Protein AF-A0A392RBD3-F1 (afdb_monomer)

Sequence (63 aa):
MVLLRGSTNVVEAKGGGEEEKDRILELPGQPKVLFKQFSGYVTVNHEAGRALFYWLTEAQQNP

Mean predicted aligned error: 12.16 Å

Solvent-accessible surface area (backbone atoms only — not comparable to full-atom values): 4447 Å² total; per-residue (Å²): 138,84,82,80,79,78,82,73,80,70,77,78,73,78,79,83,67,55,63,74,72,26,44,55,88,79,58,95,91,60,72,97,72,93,57,58,33,34,43,50,71,48,75,79,34,76,93,78,70,39,62,45,78,50,79,50,68,54,77,88,67,86,131

Organism: NCBI:txid97028

Radius of gyration: 17.7 Å; Cα contacts (8 Å, |Δi|>4): 53; chains: 1; bounding box: 53×37×39 Å

Foldseek 3Di:
DDDDPPPPPPPPPVPDPVFVVQWDPDDVPDDDDPWIKGWDWAAPDVVVRDIDIDIDIDDPDDD

InterPro domains:
  IPR001563 Peptidase S10, serine carboxypeptidase [PF00450] (28-63)
  IPR029058 Alpha/Beta hydrolase fold [G3DSA:3.40.50.1820] (18-63)
  IPR029058 Alpha/Beta hydrolase fold [SSF53474] (20-63)

Structure (mmCIF, N/CA/C/O backbone):
data_AF-A0A392RBD3-F1
#
_entry.id   AF-A0A392RBD3-F1
#
loop_
_atom_site.group_PDB
_atom_site.id
_atom_site.type_symbol
_atom_site.label_atom_id
_atom_site.label_alt_id
_atom_site.label_comp_id
_atom_site.label_asym_id
_atom_site.label_entity_id
_atom_site.label_seq_id
_atom_site.pdbx_PDB_ins_code
_atom_site.Cartn_x
_atom_site.Cartn_y
_atom_site.Cartn_z
_atom_site.occupancy
_atom_site.B_iso_or_equiv
_atom_site.auth_seq_id
_atom_site.auth_comp_id
_atom_site.auth_asym_id
_atom_site.auth_atom_id
_atom_site.pdbx_PDB_model_num
ATOM 1 N N . MET A 1 1 ? 37.047 -29.401 3.119 1.00 42.41 1 MET A N 1
ATOM 2 C CA . MET A 1 1 ? 36.346 -28.233 3.691 1.00 42.41 1 MET A CA 1
ATOM 3 C C . MET A 1 1 ? 35.985 -27.299 2.541 1.00 42.41 1 MET A C 1
ATOM 5 O O . MET A 1 1 ? 36.835 -26.540 2.103 1.00 42.41 1 MET A O 1
ATOM 9 N N . VAL A 1 2 ? 34.788 -27.434 1.967 1.00 38.91 2 VAL A N 1
ATOM 10 C CA . VAL A 1 2 ? 34.327 -26.589 0.850 1.00 38.91 2 VAL A CA 1
ATOM 11 C C . VAL A 1 2 ? 33.429 -25.510 1.447 1.00 38.91 2 VAL A C 1
ATOM 13 O O . VAL A 1 2 ? 32.344 -25.823 1.928 1.00 38.91 2 VAL A O 1
ATOM 16 N N . LEU A 1 3 ? 33.892 -24.257 1.478 1.00 41.47 3 LEU A N 1
ATOM 17 C CA . LEU A 1 3 ? 33.037 -23.125 1.838 1.00 41.47 3 LEU A CA 1
ATOM 18 C C . LEU A 1 3 ? 32.180 -22.755 0.621 1.00 41.47 3 LEU A C 1
ATOM 20 O O . LEU A 1 3 ? 32.659 -22.102 -0.305 1.00 41.47 3 LEU A O 1
ATOM 24 N N . LEU A 1 4 ? 30.908 -23.149 0.636 1.00 43.50 4 LEU A N 1
ATOM 25 C CA . LEU A 1 4 ? 29.889 -22.570 -0.236 1.00 43.50 4 LEU A CA 1
ATOM 26 C C . LEU A 1 4 ? 29.584 -21.155 0.276 1.00 43.50 4 LEU A C 1
ATOM 28 O O . LEU A 1 4 ? 28.870 -20.983 1.261 1.00 43.50 4 LEU A O 1
ATOM 32 N N . ARG A 1 5 ? 30.149 -20.126 -0.366 1.00 52.19 5 ARG A N 1
ATOM 33 C CA . ARG A 1 5 ? 29.687 -18.746 -0.176 1.00 52.19 5 ARG A CA 1
ATOM 34 C C . ARG A 1 5 ? 28.395 -18.576 -0.969 1.00 52.19 5 ARG A C 1
ATOM 36 O O . ARG A 1 5 ? 28.430 -18.396 -2.181 1.00 52.19 5 ARG A O 1
ATOM 43 N N . GLY A 1 6 ? 27.259 -18.674 -0.282 1.00 43.59 6 GLY A N 1
ATOM 44 C CA . GLY A 1 6 ? 25.981 -18.233 -0.823 1.00 43.59 6 GLY A CA 1
ATOM 45 C C . GLY A 1 6 ? 26.020 -16.720 -1.012 1.00 43.59 6 GLY A C 1
ATOM 46 O O . GLY A 1 6 ? 25.968 -15.976 -0.035 1.00 43.59 6 GLY A O 1
ATOM 47 N N . SER A 1 7 ? 26.142 -16.262 -2.257 1.00 46.25 7 SER A N 1
ATOM 48 C CA . SER A 1 7 ? 25.844 -14.878 -2.621 1.00 46.25 7 SER A CA 1
ATOM 49 C C . SER A 1 7 ? 24.334 -14.685 -2.524 1.00 46.25 7 SER A C 1
ATOM 51 O O . SER A 1 7 ? 23.610 -14.806 -3.511 1.00 46.25 7 SER A O 1
ATOM 53 N N . THR A 1 8 ? 23.845 -14.434 -1.313 1.00 43.56 8 THR A N 1
ATOM 54 C CA . THR A 1 8 ? 22.503 -13.899 -1.112 1.00 43.56 8 THR A CA 1
ATOM 55 C C . THR A 1 8 ? 22.501 -12.504 -1.725 1.00 43.56 8 THR A C 1
ATOM 57 O O . THR A 1 8 ? 23.033 -11.564 -1.140 1.00 43.56 8 THR A O 1
ATOM 60 N N . ASN A 1 9 ? 21.926 -12.369 -2.921 1.00 47.12 9 ASN A N 1
ATOM 61 C CA . ASN A 1 9 ? 21.426 -11.083 -3.388 1.00 47.12 9 ASN A CA 1
ATOM 62 C C . ASN A 1 9 ? 20.276 -10.712 -2.451 1.00 47.12 9 ASN A C 1
ATOM 64 O O . ASN A 1 9 ? 19.121 -11.059 -2.695 1.00 47.12 9 ASN A O 1
ATOM 68 N N . VAL A 1 10 ? 20.608 -10.088 -1.322 1.00 46.41 10 VAL A N 1
ATOM 69 C CA . VAL A 1 10 ? 19.620 -9.384 -0.520 1.00 46.41 10 VAL A CA 1
ATOM 70 C C . VAL A 1 10 ? 19.194 -8.227 -1.409 1.00 46.41 10 VAL A C 1
ATOM 72 O O . VAL A 1 10 ? 19.962 -7.291 -1.618 1.00 46.41 10 VAL A O 1
ATOM 75 N N . VAL A 1 11 ? 18.011 -8.331 -2.015 1.00 52.69 11 VAL A N 1
ATOM 76 C CA . VAL A 1 11 ? 17.314 -7.149 -2.515 1.00 52.69 11 VAL A CA 1
ATOM 77 C C . VAL A 1 11 ? 17.160 -6.235 -1.309 1.00 52.69 11 VAL A C 1
ATOM 79 O O . VAL A 1 11 ? 16.384 -6.512 -0.397 1.00 52.69 11 VAL A O 1
ATOM 82 N N . GLU A 1 12 ? 18.015 -5.221 -1.241 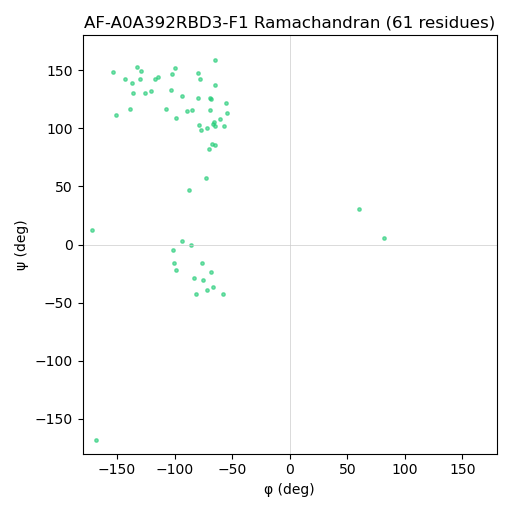1.00 40.62 12 GLU A N 1
ATOM 83 C CA . GLU A 1 12 ? 18.016 -4.218 -0.190 1.00 40.62 12 GLU A CA 1
ATOM 84 C C . GLU A 1 12 ? 16.725 -3.413 -0.365 1.00 40.62 12 GLU A C 1
ATOM 86 O O . GLU A 1 12 ? 16.664 -2.434 -1.108 1.00 40.62 12 GLU A O 1
ATOM 91 N N . ALA A 1 13 ? 15.635 -3.897 0.235 1.00 49.56 13 ALA A N 1
ATOM 92 C CA . ALA A 1 13 ? 14.407 -3.136 0.340 1.00 49.56 13 ALA A CA 1
ATOM 93 C C . ALA A 1 13 ? 14.759 -1.884 1.145 1.00 49.56 13 ALA A C 1
ATOM 95 O O . ALA A 1 13 ? 15.054 -1.957 2.339 1.00 49.56 13 ALA A O 1
ATOM 96 N N . LYS A 1 14 ? 14.796 -0.740 0.463 1.00 44.97 14 LYS A N 1
ATOM 97 C CA . LYS A 1 14 ? 15.154 0.574 1.002 1.00 44.97 14 LYS A CA 1
ATOM 98 C C . LYS A 1 14 ? 14.024 1.106 1.902 1.00 44.97 14 LYS A C 1
ATOM 100 O O . LYS A 1 14 ? 13.462 2.167 1.672 1.00 44.97 14 LYS A O 1
ATOM 105 N N . GLY A 1 15 ? 13.659 0.346 2.932 1.00 49.53 15 GLY A N 1
ATOM 106 C CA . GLY A 1 15 ? 12.446 0.516 3.737 1.00 49.53 15 GLY A CA 1
ATOM 107 C C . GLY A 1 15 ? 12.587 1.475 4.918 1.00 49.53 15 GLY A C 1
ATOM 108 O O . GLY A 1 15 ? 12.202 1.125 6.025 1.00 49.53 15 GLY A O 1
ATOM 109 N N . GLY A 1 16 ? 13.175 2.658 4.721 1.00 48.22 16 GLY A N 1
ATOM 110 C CA . GLY A 1 16 ? 13.359 3.635 5.809 1.00 48.22 16 GLY A CA 1
ATOM 111 C C . GLY A 1 16 ? 12.349 4.788 5.846 1.00 48.22 16 GLY A C 1
ATOM 112 O O . GLY A 1 16 ? 12.268 5.493 6.846 1.00 48.22 16 GLY A O 1
ATOM 113 N N . GLY A 1 17 ? 11.602 5.024 4.762 1.00 58.03 17 GLY A N 1
ATOM 114 C CA . GLY A 1 17 ? 10.702 6.184 4.664 1.00 58.03 17 GLY A CA 1
ATOM 115 C C . GLY A 1 17 ? 9.775 6.210 3.446 1.00 58.03 17 GLY A C 1
ATOM 116 O O . GLY A 1 17 ? 9.192 7.249 3.147 1.00 58.03 17 GLY A O 1
ATOM 117 N N . GLU A 1 18 ? 9.661 5.100 2.716 1.00 65.94 18 GLU A N 1
ATOM 118 C CA . GLU A 1 18 ? 8.698 4.953 1.613 1.00 65.94 18 GLU A CA 1
ATOM 119 C C . GLU A 1 18 ? 7.312 4.552 2.136 1.00 65.94 18 GLU A C 1
ATOM 121 O O . GLU A 1 18 ? 6.308 4.996 1.595 1.00 65.94 18 GLU A O 1
ATOM 126 N N . GLU A 1 19 ? 7.250 3.845 3.267 1.00 69.56 19 GLU A N 1
ATOM 127 C CA . GLU A 1 19 ? 5.994 3.425 3.900 1.00 69.56 19 GLU A CA 1
ATOM 128 C C . GLU A 1 19 ? 5.075 4.611 4.234 1.00 69.56 19 GLU A C 1
ATOM 130 O O . GLU A 1 19 ? 3.887 4.573 3.936 1.00 69.56 19 GLU A O 1
ATOM 135 N N . GLU A 1 20 ? 5.613 5.714 4.769 1.00 75.94 20 GLU A N 1
ATOM 136 C CA . GLU A 1 20 ? 4.788 6.890 5.084 1.00 75.94 20 GLU A CA 1
ATOM 137 C C . GLU A 1 20 ? 4.253 7.585 3.820 1.00 75.94 20 GLU A C 1
ATOM 139 O O . GLU A 1 20 ? 3.220 8.248 3.874 1.00 75.94 20 GLU A O 1
ATOM 144 N N . LYS A 1 21 ? 4.918 7.416 2.667 1.00 81.62 21 LYS A N 1
ATOM 145 C CA . LYS A 1 21 ? 4.408 7.906 1.375 1.00 81.62 21 LYS A CA 1
ATOM 146 C C . LYS A 1 21 ? 3.274 7.034 0.845 1.00 81.62 21 LYS A C 1
ATOM 148 O O . LYS A 1 21 ? 2.378 7.551 0.187 1.00 81.62 21 LYS A O 1
ATOM 153 N N . ASP A 1 22 ? 3.317 5.748 1.169 1.00 87.12 22 ASP A N 1
ATOM 154 C CA . ASP A 1 22 ? 2.315 4.754 0.792 1.00 87.12 22 ASP A CA 1
ATOM 155 C C . ASP A 1 22 ? 1.142 4.712 1.792 1.00 87.12 22 ASP A C 1
ATOM 157 O O . ASP A 1 22 ? 0.189 3.947 1.623 1.00 87.12 22 ASP A O 1
ATOM 161 N N . ARG A 1 23 ? 1.174 5.543 2.842 1.00 86.25 23 ARG A N 1
ATOM 162 C CA . ARG A 1 23 ? 0.138 5.601 3.873 1.00 86.25 23 ARG A CA 1
ATOM 163 C C . ARG A 1 23 ? -1.173 6.158 3.325 1.00 86.25 23 ARG A C 1
ATOM 165 O O . ARG A 1 23 ? -1.258 7.291 2.856 1.00 86.25 23 ARG A O 1
ATOM 172 N N . ILE A 1 24 ? -2.237 5.385 3.500 1.00 85.62 24 ILE A N 1
ATOM 173 C CA . ILE A 1 24 ? -3.602 5.807 3.204 1.00 85.62 24 ILE A CA 1
ATOM 174 C C . ILE A 1 24 ? -4.155 6.551 4.423 1.00 85.62 24 ILE A C 1
ATOM 176 O O . ILE A 1 24 ? -4.324 5.971 5.499 1.00 85.62 24 ILE A O 1
ATOM 180 N N . LEU A 1 25 ? -4.443 7.843 4.250 1.00 83.81 25 LEU A N 1
ATOM 181 C CA . LEU A 1 25 ? -5.022 8.689 5.299 1.00 83.81 25 LEU A CA 1
ATOM 182 C C . LEU A 1 25 ? -6.541 8.519 5.407 1.00 83.81 25 LEU A C 1
ATOM 184 O O . LEU A 1 25 ? -7.074 8.428 6.510 1.00 83.81 25 LEU A O 1
ATOM 188 N N . GLU A 1 26 ? -7.226 8.454 4.269 1.00 83.25 26 GLU A N 1
ATOM 189 C CA . GLU A 1 26 ? -8.673 8.278 4.187 1.00 83.25 26 GLU A CA 1
ATOM 190 C C . GLU A 1 26 ? -9.063 7.612 2.865 1.00 83.25 26 GLU A C 1
ATOM 192 O O . GLU A 1 26 ? -8.410 7.810 1.838 1.00 83.25 26 GLU A O 1
ATOM 197 N N . LEU A 1 27 ? -10.138 6.824 2.891 1.00 84.94 27 LEU A N 1
ATOM 198 C CA . LEU A 1 27 ? -10.755 6.258 1.695 1.00 84.94 27 LEU A CA 1
ATOM 199 C C . LEU A 1 27 ? -12.188 6.782 1.546 1.00 84.94 27 LEU A C 1
ATOM 201 O O . LEU A 1 27 ? -12.903 6.899 2.549 1.00 84.94 27 LEU A O 1
ATOM 205 N N . PRO A 1 28 ? -12.652 7.057 0.313 1.00 88.44 28 PRO A N 1
ATOM 206 C CA . PRO A 1 28 ? -14.033 7.459 0.076 1.00 88.44 28 PRO A CA 1
ATOM 207 C C . PRO A 1 28 ? -15.015 6.426 0.648 1.00 88.44 28 PRO A C 1
ATOM 209 O O . PRO A 1 28 ? -14.982 5.256 0.278 1.00 88.44 28 PRO A O 1
ATOM 212 N N . GLY A 1 29 ? -15.888 6.856 1.563 1.00 87.69 29 GLY A N 1
ATOM 213 C CA . GLY A 1 29 ? -16.886 5.986 2.198 1.00 87.69 29 GLY A CA 1
ATOM 214 C C . GLY A 1 29 ? -16.377 5.139 3.371 1.00 87.69 29 GLY A C 1
ATOM 215 O O . GLY A 1 29 ? -17.142 4.331 3.897 1.00 87.69 29 GLY A O 1
ATOM 216 N N . GLN A 1 30 ? -15.127 5.314 3.812 1.00 83.62 30 GLN A N 1
ATOM 217 C CA . GLN A 1 30 ? -14.594 4.585 4.962 1.00 83.62 30 GLN A CA 1
ATOM 218 C C . GLN A 1 30 ? -15.063 5.211 6.295 1.00 83.62 30 GLN A C 1
ATOM 220 O O . GLN A 1 30 ? -14.860 6.407 6.519 1.00 83.62 30 GLN A O 1
ATOM 225 N N . PRO A 1 31 ? -15.677 4.433 7.212 1.00 83.75 31 PRO A N 1
ATOM 226 C CA . PRO A 1 31 ? -15.937 4.886 8.580 1.00 83.75 31 PRO A CA 1
ATOM 227 C C . PRO A 1 31 ? -14.617 5.112 9.332 1.00 83.75 31 PRO A C 1
ATOM 229 O O . PRO A 1 31 ? -13.594 4.546 8.963 1.00 83.75 3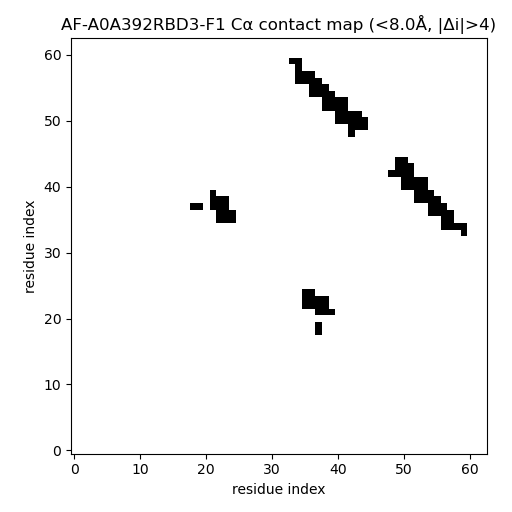1 PRO A O 1
ATOM 232 N N . LYS A 1 32 ? -14.614 5.912 10.408 1.00 79.81 32 LYS A N 1
ATOM 233 C CA . LYS A 1 32 ? -13.386 6.180 11.183 1.00 79.81 32 LYS A CA 1
ATOM 234 C C . LYS A 1 32 ? -12.729 4.876 11.651 1.00 79.81 32 LYS A C 1
ATOM 236 O O . LYS A 1 32 ? -13.269 4.185 12.512 1.00 79.81 32 LYS A O 1
ATOM 241 N N . VAL A 1 33 ? -11.549 4.587 11.107 1.00 81.62 33 VAL A N 1
ATOM 242 C CA . VAL A 1 33 ? -10.681 3.478 11.515 1.00 81.62 33 VAL A CA 1
ATOM 243 C C . VAL A 1 33 ? -9.537 4.006 12.378 1.00 81.62 33 VAL A C 1
ATOM 245 O O . VAL A 1 33 ? -9.087 5.137 12.200 1.00 81.62 33 VAL A O 1
ATOM 248 N N . LEU A 1 34 ? -9.090 3.202 13.344 1.00 81.12 34 LEU A N 1
ATOM 249 C CA . LEU A 1 34 ? -8.004 3.560 14.269 1.00 81.12 34 LEU A CA 1
ATOM 250 C C . LEU A 1 34 ? -6.660 2.920 13.892 1.00 81.12 34 LEU A C 1
ATOM 252 O O . LEU A 1 34 ? -5.653 3.201 14.536 1.00 81.12 34 LEU A O 1
ATOM 256 N N . PHE A 1 35 ? -6.639 2.071 12.864 1.00 83.94 35 PHE A N 1
ATOM 257 C CA . PHE A 1 35 ? -5.437 1.400 12.376 1.00 83.94 35 PHE A CA 1
ATOM 258 C C . PHE A 1 35 ? -4.863 2.109 11.150 1.00 83.94 35 PHE A C 1
ATOM 260 O O . PHE A 1 35 ? -5.587 2.742 10.375 1.00 83.94 35 PHE A O 1
ATOM 267 N N . LYS A 1 36 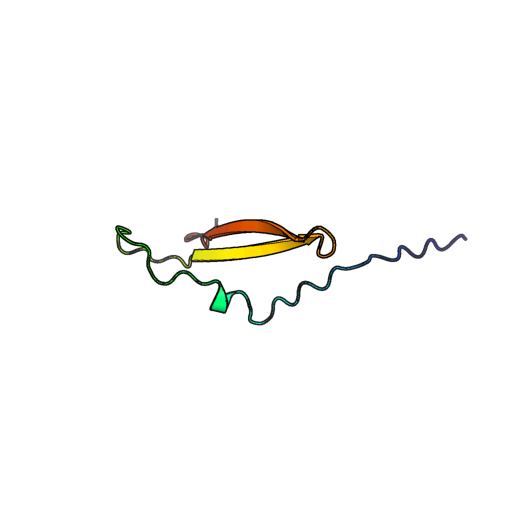? -3.547 1.994 10.964 1.00 87.88 36 LYS A N 1
ATOM 268 C CA . LYS A 1 36 ? -2.877 2.522 9.776 1.00 87.88 36 LYS A CA 1
ATOM 269 C C . LYS A 1 36 ? -3.053 1.567 8.606 1.00 87.88 36 LYS A C 1
ATOM 271 O O . LYS A 1 36 ? -3.134 0.350 8.766 1.00 87.88 36 LYS A O 1
ATOM 276 N N . GLN A 1 37 ? -3.126 2.145 7.421 1.00 89.94 37 GLN A N 1
ATOM 277 C CA . GLN A 1 37 ? -3.302 1.435 6.167 1.00 89.94 37 GLN A CA 1
ATOM 278 C C . GLN A 1 37 ? -2.246 1.942 5.199 1.00 89.94 37 GLN A C 1
ATOM 280 O O . GLN A 1 37 ? -1.953 3.138 5.189 1.00 89.94 37 GLN A O 1
ATOM 285 N N . PHE A 1 38 ? -1.708 1.049 4.382 1.00 89.75 38 PHE A N 1
ATOM 286 C CA . PHE A 1 38 ? -0.663 1.363 3.420 1.00 89.75 38 PHE A CA 1
ATOM 287 C C . PHE A 1 38 ? -0.979 0.680 2.096 1.00 89.75 38 PHE A C 1
ATOM 289 O O . PHE A 1 38 ? -1.415 -0.472 2.079 1.00 89.75 38 PHE A O 1
ATOM 296 N N . SER A 1 39 ? -0.770 1.371 0.985 1.00 90.00 39 SER A N 1
ATOM 297 C CA . SER A 1 39 ? -0.894 0.793 -0.347 1.00 90.00 39 SER A CA 1
ATOM 298 C C . SER A 1 39 ? 0.155 1.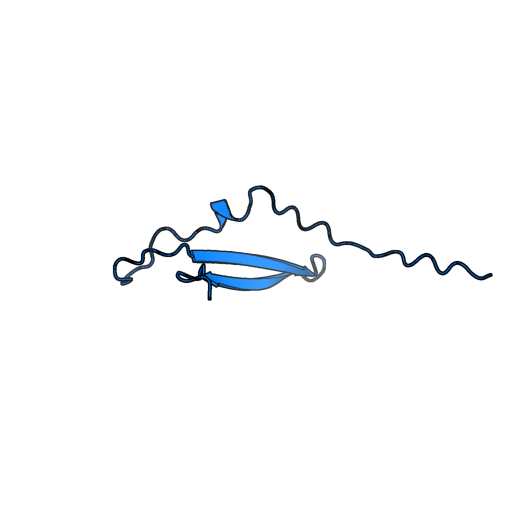358 -1.275 1.00 90.00 39 SER A C 1
ATOM 300 O O . SER A 1 39 ? 0.407 2.560 -1.261 1.00 90.00 39 SER A O 1
ATOM 302 N N . GLY A 1 40 ? 0.679 0.515 -2.150 1.00 89.69 40 GLY A N 1
ATOM 303 C CA . GLY A 1 40 ? 1.683 0.936 -3.107 1.00 89.69 40 GLY A CA 1
ATOM 304 C C . GLY A 1 40 ? 1.929 -0.109 -4.178 1.00 89.69 40 GLY A C 1
ATOM 305 O O . GLY A 1 40 ? 1.192 -1.091 -4.322 1.00 89.69 40 GLY A O 1
ATOM 306 N N . TYR A 1 41 ? 2.995 0.117 -4.935 1.00 89.81 41 TYR A N 1
ATOM 3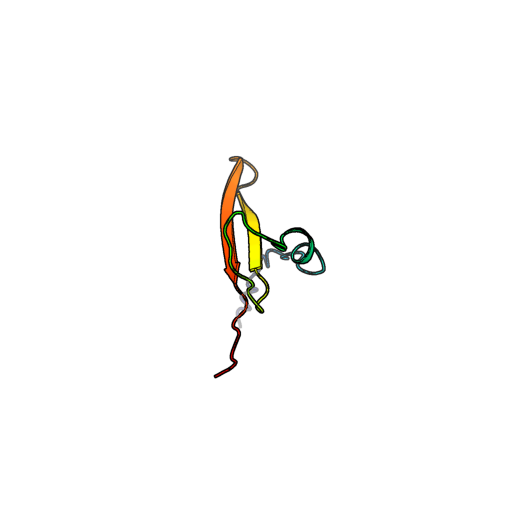07 C CA . TYR A 1 41 ? 3.456 -0.792 -5.972 1.00 89.81 41 TYR A CA 1
ATOM 308 C C . TYR A 1 41 ? 4.876 -1.239 -5.669 1.00 89.81 41 TYR A C 1
ATOM 310 O O . TYR A 1 41 ? 5.757 -0.421 -5.421 1.00 89.81 41 TYR A O 1
ATOM 318 N N . VAL A 1 42 ? 5.114 -2.542 -5.760 1.00 88.38 42 VAL A N 1
ATOM 319 C CA . VAL A 1 42 ? 6.455 -3.119 -5.681 1.00 88.38 42 VAL A CA 1
ATOM 320 C C . VAL A 1 42 ? 6.851 -3.593 -7.068 1.00 88.38 42 VAL A C 1
ATOM 322 O O . VAL A 1 42 ? 6.228 -4.492 -7.637 1.00 88.38 42 VAL A O 1
ATOM 325 N N . THR A 1 43 ? 7.894 -2.986 -7.629 1.00 90.50 43 THR A N 1
ATOM 326 C CA . THR A 1 43 ? 8.448 -3.406 -8.921 1.00 90.50 43 THR A CA 1
ATOM 327 C C . THR A 1 43 ? 9.119 -4.767 -8.766 1.00 90.50 43 THR A C 1
ATOM 329 O O . THR A 1 43 ? 10.111 -4.898 -8.056 1.00 90.50 43 THR A O 1
ATOM 332 N N . VAL A 1 44 ? 8.589 -5.783 -9.448 1.00 89.94 44 VAL A N 1
ATOM 333 C CA . VAL A 1 44 ? 9.114 -7.161 -9.411 1.00 89.94 44 VAL A CA 1
ATOM 334 C C . VAL A 1 44 ? 10.003 -7.480 -10.606 1.00 89.94 44 VAL A C 1
ATOM 336 O O . VAL A 1 44 ? 10.809 -8.405 -10.557 1.00 89.94 44 VAL A O 1
ATOM 339 N N . ASN A 1 45 ? 9.860 -6.734 -11.701 1.00 90.31 45 ASN A N 1
ATOM 340 C CA . ASN A 1 45 ? 10.760 -6.822 -12.841 1.00 90.31 45 ASN A CA 1
ATOM 341 C C . ASN A 1 45 ? 10.828 -5.469 -13.554 1.00 90.31 45 ASN A C 1
ATOM 343 O O . ASN A 1 45 ? 9.858 -5.047 -14.180 1.00 90.31 45 ASN A O 1
ATOM 347 N N . HIS A 1 46 ? 11.984 -4.813 -13.466 1.00 88.00 46 HIS A N 1
ATOM 348 C CA . HIS A 1 46 ? 12.191 -3.482 -14.029 1.00 88.00 46 HIS A CA 1
ATOM 349 C C . HIS A 1 46 ? 12.271 -3.494 -15.565 1.00 88.00 46 HIS A C 1
ATOM 351 O O . HIS A 1 46 ? 11.702 -2.626 -16.216 1.00 88.00 46 HIS A O 1
ATO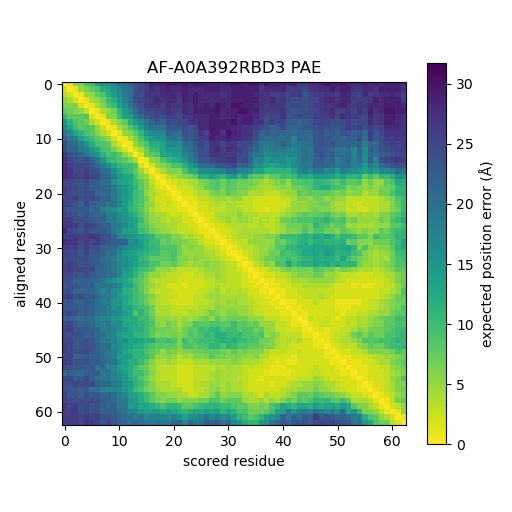M 357 N N . GLU A 1 47 ? 12.923 -4.501 -16.154 1.00 91.69 47 GLU A N 1
ATOM 358 C CA . GLU A 1 47 ? 13.113 -4.613 -17.611 1.00 91.69 47 GLU A CA 1
ATOM 359 C C . GLU A 1 47 ? 11.799 -4.847 -18.360 1.00 91.69 47 GLU A C 1
ATOM 361 O O . GLU A 1 47 ? 11.584 -4.318 -19.446 1.00 91.69 47 GLU A O 1
ATOM 366 N N . ALA A 1 48 ? 10.895 -5.617 -17.760 1.00 91.12 48 ALA A N 1
ATOM 367 C CA . ALA A 1 48 ? 9.574 -5.893 -18.301 1.00 91.12 48 ALA A CA 1
ATOM 368 C C . ALA A 1 48 ? 8.493 -4.928 -17.787 1.00 91.12 48 ALA A C 1
ATOM 370 O O . ALA A 1 48 ? 7.318 -5.135 -18.088 1.00 91.12 48 ALA A O 1
ATOM 371 N N . GLY A 1 49 ? 8.860 -3.933 -16.969 1.00 90.12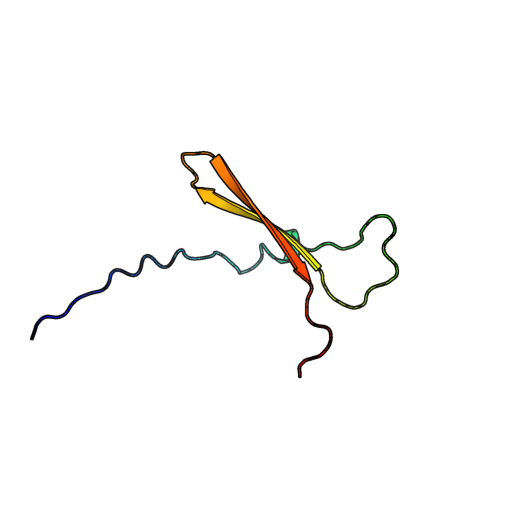 49 GLY A N 1
ATOM 372 C CA . GLY A 1 49 ? 7.927 -2.958 -16.398 1.00 90.12 49 GLY A CA 1
ATOM 373 C C . GLY A 1 49 ? 6.825 -3.572 -15.527 1.00 90.12 49 GLY A C 1
ATOM 374 O O . GLY A 1 49 ? 5.711 -3.056 -15.494 1.00 90.12 49 GLY A O 1
ATOM 375 N N . ARG A 1 50 ? 7.093 -4.697 -14.850 1.00 91.50 50 ARG A N 1
ATOM 376 C CA . ARG A 1 50 ? 6.097 -5.378 -14.010 1.00 91.50 50 ARG A CA 1
ATOM 377 C C . ARG A 1 50 ? 6.203 -4.928 -12.562 1.00 91.50 50 ARG A C 1
ATOM 379 O O . ARG A 1 50 ? 7.259 -5.060 -11.938 1.00 91.50 50 ARG A O 1
ATOM 386 N N . ALA A 1 51 ? 5.072 -4.514 -12.010 1.00 92.19 51 ALA A N 1
ATOM 387 C CA . ALA A 1 51 ? 4.907 -4.213 -10.599 1.00 92.19 51 ALA A CA 1
ATOM 388 C C . ALA A 1 51 ? 3.682 -4.939 -10.034 1.00 92.19 51 ALA A C 1
ATOM 390 O O . ALA A 1 51 ? 2.715 -5.194 -10.753 1.00 92.19 51 ALA A O 1
ATOM 391 N N . LEU A 1 52 ? 3.740 -5.280 -8.750 1.00 90.44 52 LEU A N 1
ATOM 392 C CA . LEU A 1 52 ? 2.617 -5.821 -7.996 1.00 90.44 52 LEU A CA 1
ATOM 393 C C . LEU A 1 52 ? 2.038 -4.729 -7.109 1.00 90.44 52 LEU A C 1
ATOM 395 O O . LEU A 1 52 ? 2.777 -4.030 -6.419 1.00 90.44 52 LEU A O 1
ATOM 399 N N . PHE A 1 53 ? 0.718 -4.609 -7.127 1.00 91.56 53 PHE A N 1
ATOM 400 C CA . PHE A 1 53 ? -0.009 -3.781 -6.178 1.00 91.56 53 PHE A CA 1
ATOM 401 C C . PHE A 1 53 ? -0.117 -4.496 -4.828 1.00 91.56 53 PHE A C 1
ATOM 403 O O . PHE A 1 53 ? -0.345 -5.709 -4.789 1.00 91.56 53 PHE A O 1
ATOM 410 N N . TYR A 1 54 ? -0.006 -3.744 -3.735 1.00 90.38 54 TYR A N 1
ATOM 411 C CA . TYR A 1 54 ? -0.273 -4.242 -2.390 1.00 90.38 54 TYR A CA 1
ATOM 412 C C . TYR A 1 54 ? -1.171 -3.285 -1.604 1.00 90.38 54 TYR A C 1
ATOM 414 O O . TYR A 1 54 ? -1.165 -2.074 -1.821 1.00 90.38 54 TYR A O 1
ATOM 422 N N . TRP A 1 55 ? -1.914 -3.855 -0.655 1.00 90.38 55 TRP A N 1
ATOM 423 C CA . TRP A 1 55 ? -2.671 -3.129 0.357 1.00 90.38 55 TRP A CA 1
ATOM 424 C C . TRP A 1 55 ? -2.514 -3.856 1.693 1.00 90.38 55 TRP A C 1
ATOM 426 O O . TRP A 1 55 ? -2.898 -5.017 1.828 1.00 90.38 55 TRP A O 1
ATOM 436 N N . LEU A 1 56 ? -1.905 -3.173 2.658 1.00 88.69 56 LEU A N 1
ATOM 437 C CA . LEU A 1 56 ? -1.637 -3.653 4.006 1.00 88.69 56 LEU A CA 1
ATOM 438 C C . LEU A 1 56 ? -2.433 -2.838 5.032 1.00 88.69 56 LEU A C 1
ATOM 440 O O . LEU A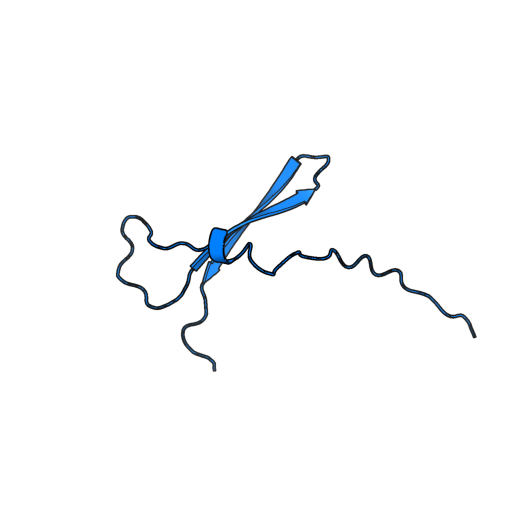 1 56 ? -2.586 -1.622 4.902 1.00 88.69 56 LEU A O 1
ATOM 444 N N . THR A 1 57 ? -2.898 -3.502 6.085 1.00 88.50 57 THR A N 1
ATOM 445 C CA . THR A 1 57 ? -3.530 -2.869 7.247 1.00 88.50 57 THR A CA 1
ATOM 446 C C . THR A 1 57 ? -2.810 -3.306 8.515 1.00 88.50 57 THR A C 1
ATOM 448 O O . THR A 1 57 ? -2.603 -4.504 8.717 1.00 88.50 57 THR A O 1
ATOM 451 N N . GLU A 1 58 ? -2.441 -2.354 9.368 1.00 85.12 58 GLU A N 1
ATOM 452 C CA . GLU A 1 58 ? -1.799 -2.630 10.654 1.00 85.12 58 GLU A CA 1
ATOM 453 C C . GLU A 1 58 ? -2.765 -3.384 11.585 1.00 85.12 58 GLU A C 1
ATOM 455 O O . GLU A 1 58 ? -3.955 -3.065 11.667 1.00 85.12 58 GLU A O 1
ATOM 460 N N . ALA A 1 59 ? -2.264 -4.401 12.290 1.00 82.81 59 ALA A N 1
ATOM 461 C CA . ALA A 1 59 ? -3.067 -5.156 13.244 1.00 82.81 59 ALA A CA 1
ATOM 462 C C . ALA A 1 59 ? -3.397 -4.287 14.469 1.00 82.81 59 ALA A C 1
ATOM 464 O O . ALA A 1 59 ? -2.509 -3.761 15.132 1.00 82.81 59 ALA A O 1
ATOM 465 N N . GLN A 1 60 ? -4.685 -4.164 14.798 1.00 73.06 60 GLN A N 1
ATOM 466 C CA . GLN A 1 60 ? -5.143 -3.336 15.923 1.00 73.0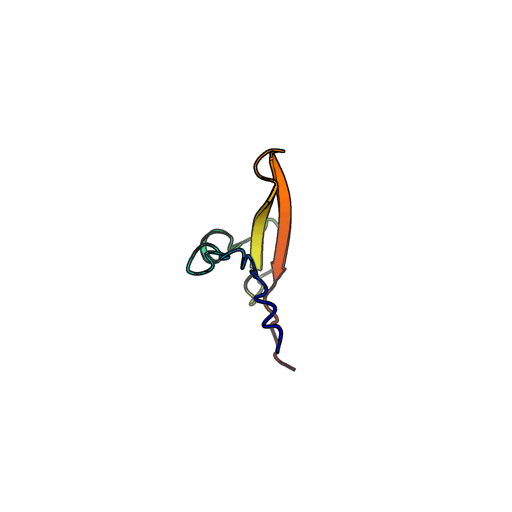6 60 GLN A CA 1
ATOM 467 C C . GLN A 1 60 ? -4.906 -3.996 17.297 1.00 73.06 60 GLN A C 1
ATOM 469 O O . GLN A 1 60 ? -4.996 -3.332 18.328 1.00 73.06 60 GLN A O 1
ATOM 474 N N . GLN A 1 61 ? -4.639 -5.303 17.332 1.00 73.69 61 GLN A N 1
ATOM 475 C CA . GLN A 1 61 ? -4.400 -6.078 18.550 1.00 73.69 61 GLN A CA 1
ATOM 476 C C . GLN A 1 61 ? -3.209 -7.008 18.325 1.00 73.69 61 GLN A C 1
ATOM 478 O O . GLN A 1 61 ? -3.163 -7.722 17.323 1.00 73.69 61 GLN A O 1
ATOM 483 N N . ASN A 1 62 ? -2.262 -6.978 19.261 1.00 59.81 62 ASN A N 1
ATOM 484 C CA . ASN A 1 62 ? -1.154 -7.922 19.315 1.00 59.81 62 ASN A CA 1
ATOM 485 C C . ASN A 1 62 ? -1.625 -9.122 20.162 1.00 59.81 62 ASN A C 1
ATOM 487 O O . ASN A 1 62 ? -1.969 -8.890 21.325 1.00 59.81 62 ASN A O 1
ATOM 491 N N . PRO A 1 63 ? -1.751 -10.333 19.593 1.00 63.44 63 PRO A N 1
ATOM 492 C CA . PRO A 1 63 ? -2.218 -11.509 20.326 1.00 63.44 63 PRO A CA 1
ATOM 493 C C . PRO A 1 63 ? -1.243 -11.959 21.422 1.00 63.44 63 PRO A C 1
ATOM 495 O O . PRO A 1 63 ? -0.029 -11.669 21.309 1.00 63.44 63 PRO A O 1
#

Nearest PDB structures (foldseek):
  8a5q-assembly1_X  TM=3.136E-01  e=3.518E+00  Thermochaetoides thermophila
  8a5p-assembly1_X  TM=2.874E-01  e=3.982E+00  Thermochaetoides thermophila
  8a5d-assembly1_X  TM=2.121E-01  e=6.951E+00  Thermochaetoides thermophila

Secondary structure (DSSP, 8-state):
--------------TTSSTTTSEE---TT-----S-EEEEEEEEETTTTEEEEEEEE--SS--

pLDDT: mean 74.31, std 18.37, range [38.91, 92.19]